Protein AF-A0A2V9R5S3-F1 (afdb_monomer_lite)

Radius of gyration: 23.25 Å; chains: 1; bounding box: 60×61×39 Å

Foldseek 3Di:
DLLPDPPVVVVDDPQVSQLSNQVVVCPVVVVADLDDDDDLVVNLVSNCVRRPQHSLNSLVCCCPSVVQQQRDNQPPPLLCVLVVHDDSVVVVVVLVVVPPRSSVVVVVSNVVSVVVVVVVVVVVVVVVVVVVVVVVVVVVVVVVD

Secondary structure (DSSP, 8-state):
-GGG---TTTT--HHHHHHHHHHHHHHHTTSS--SSS--HHHHHHHHHTSTT--HHHHHHHHHHTS--TT---TT-HHHHHHHT-S-HHHHHHHHGGGTT-HHHHHHHHHHHHHHHHHHHHHHHHHHHHHHHHHHHHHHHHHTT-

pLDDT: mean 86.88, std 12.18, range [44.44, 97.94]

Sequence (145 aa):
MLMNADLASIGLPQARAESIRSLARAASQRQLSFDGIIETPEFLARLCEIPGIGQWTAQYVAMRALREPDAFPCGDLGLLHAAKLTSASELSKRSEAWRPWRAYAVMYLWSMHAKNGAGKVKARSRMESHHEKEKAAGNCQRLKG

Structure (mmCIF, N/CA/C/O backbone):
data_AF-A0A2V9R5S3-F1
#
_entry.id   AF-A0A2V9R5S3-F1
#
loop_
_atom_site.group_PDB
_atom_site.id
_atom_site.type_symbol
_atom_site.label_atom_id
_atom_site.label_alt_id
_atom_site.label_comp_id
_atom_site.label_asym_id
_atom_site.label_entity_id
_atom_site.label_seq_id
_atom_site.pdbx_PDB_ins_code
_atom_site.Cartn_x
_atom_site.Cartn_y
_atom_site.Cartn_z
_atom_site.occupancy
_atom_site.B_iso_or_equiv
_atom_site.auth_seq_id
_atom_site.auth_comp_id
_atom_site.auth_asym_id
_atom_site.auth_atom_id
_atom_site.pdbx_PDB_model_num
ATOM 1 N N . MET A 1 1 ? -21.767 -5.351 11.873 1.00 66.25 1 MET A N 1
ATOM 2 C CA . MET A 1 1 ? -20.952 -4.516 10.956 1.00 66.25 1 MET A CA 1
ATOM 3 C C . MET A 1 1 ? -19.547 -4.350 11.530 1.00 66.25 1 MET A C 1
ATOM 5 O O . MET A 1 1 ? -19.433 -4.217 12.742 1.00 66.25 1 MET A O 1
ATOM 9 N N . LEU A 1 2 ? -18.506 -4.319 10.685 1.00 77.44 2 LEU A N 1
ATOM 10 C CA . LEU A 1 2 ? -17.084 -4.199 11.078 1.00 77.44 2 LEU A CA 1
ATOM 11 C C . LEU A 1 2 ? -16.773 -3.017 12.017 1.00 77.44 2 LEU A C 1
ATOM 13 O O . LEU A 1 2 ? -15.884 -3.124 12.852 1.00 77.44 2 LEU A O 1
ATOM 17 N N . MET A 1 3 ? -17.537 -1.924 11.931 1.00 81.88 3 MET A N 1
ATOM 18 C CA . MET A 1 3 ? -17.377 -0.727 12.773 1.00 81.88 3 MET A CA 1
ATOM 19 C C . MET A 1 3 ? -17.466 -0.992 14.285 1.00 81.88 3 MET A C 1
ATOM 21 O O . MET A 1 3 ? -16.788 -0.317 15.050 1.00 81.88 3 MET A O 1
ATOM 25 N N . ASN A 1 4 ? -18.246 -1.994 14.703 1.00 83.94 4 ASN A N 1
ATOM 26 C CA . ASN A 1 4 ? -18.465 -2.328 16.117 1.00 83.94 4 ASN A CA 1
ATOM 27 C C . ASN A 1 4 ? -17.869 -3.695 16.483 1.00 83.94 4 ASN A C 1
ATOM 29 O O . ASN A 1 4 ? -18.150 -4.225 17.553 1.00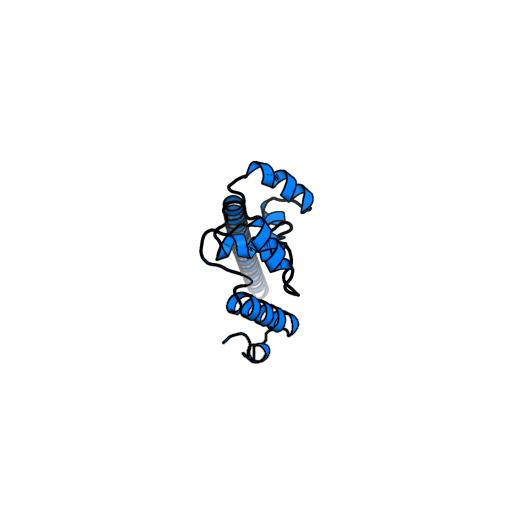 83.94 4 ASN A O 1
ATOM 33 N N . ALA A 1 5 ? -17.094 -4.302 15.580 1.00 85.75 5 ALA A N 1
ATOM 34 C CA . ALA A 1 5 ? -16.494 -5.602 15.830 1.00 85.75 5 ALA A CA 1
ATOM 35 C C . ALA A 1 5 ? -15.344 -5.484 16.841 1.00 85.75 5 ALA A C 1
ATOM 37 O O . ALA A 1 5 ? -14.529 -4.549 16.790 1.00 85.75 5 ALA A O 1
ATOM 38 N N . ASP A 1 6 ? -15.247 -6.471 17.731 1.00 87.19 6 ASP A N 1
ATOM 39 C CA . ASP A 1 6 ? -14.075 -6.645 18.579 1.00 87.19 6 ASP A CA 1
ATOM 40 C C . ASP A 1 6 ? -12.942 -7.289 17.770 1.00 87.19 6 ASP A C 1
ATOM 42 O O . ASP A 1 6 ? -12.744 -8.502 17.766 1.00 87.19 6 ASP A O 1
ATOM 46 N N . LEU A 1 7 ? -12.196 -6.453 17.049 1.00 88.50 7 LEU A N 1
ATOM 47 C CA . LEU A 1 7 ? -11.033 -6.880 16.273 1.00 88.50 7 LEU A CA 1
ATOM 48 C C . LEU A 1 7 ? -9.822 -7.215 17.161 1.00 88.50 7 LEU A C 1
ATOM 50 O O . LEU A 1 7 ? -8.883 -7.848 16.688 1.00 88.50 7 LEU A O 1
ATOM 54 N N . ALA A 1 8 ? -9.825 -6.822 18.437 1.00 83.88 8 ALA A N 1
ATOM 55 C CA . ALA A 1 8 ? -8.746 -7.183 19.350 1.00 83.88 8 ALA A CA 1
ATOM 56 C C . ALA A 1 8 ? -8.824 -8.670 19.725 1.00 83.88 8 ALA A C 1
ATOM 58 O O . ALA A 1 8 ? -7.785 -9.318 19.856 1.00 83.88 8 ALA A O 1
ATOM 59 N N . SER A 1 9 ? -10.039 -9.231 19.793 1.00 89.12 9 SER A N 1
ATOM 60 C CA . SER A 1 9 ? -10.265 -10.659 20.062 1.00 89.12 9 SER A CA 1
ATOM 61 C C . SER A 1 9 ? -9.573 -11.608 19.071 1.00 89.12 9 SER A C 1
ATOM 63 O O . SER A 1 9 ? -9.233 -12.730 19.434 1.00 89.12 9 SER A O 1
ATOM 65 N N . ILE A 1 10 ? -9.302 -11.152 17.841 1.00 92.25 10 ILE A N 1
ATOM 66 C CA . ILE A 1 10 ? -8.600 -11.927 16.802 1.00 92.25 10 ILE A CA 1
ATOM 67 C C . ILE A 1 10 ? -7.091 -11.627 16.734 1.00 92.25 10 ILE A C 1
ATOM 69 O O . ILE A 1 10 ? -6.426 -12.001 15.769 1.00 92.25 10 ILE A O 1
ATOM 73 N N . GLY A 1 11 ? -6.541 -10.929 17.732 1.00 92.31 11 GLY A N 1
ATOM 74 C CA . GLY A 1 11 ? -5.110 -10.620 17.826 1.00 92.31 11 GLY A CA 1
ATOM 75 C C . GLY A 1 11 ? -4.649 -9.439 16.967 1.00 92.31 11 GLY A C 1
ATOM 76 O O . GLY A 1 11 ? -3.453 -9.297 16.704 1.00 92.31 11 GLY A O 1
ATOM 77 N N . LEU A 1 12 ? -5.565 -8.580 16.506 1.00 92.75 12 LEU A N 1
ATOM 78 C CA . LEU A 1 12 ? -5.196 -7.402 15.725 1.00 92.75 12 LEU A CA 1
ATOM 79 C C . LEU A 1 12 ? -4.651 -6.283 16.637 1.00 92.75 12 LEU A C 1
ATOM 81 O O . LEU A 1 12 ? -5.292 -5.948 17.635 1.00 92.75 12 LEU A O 1
ATOM 85 N N . PRO A 1 13 ? -3.519 -5.634 16.293 1.00 93.88 13 PRO A N 1
ATOM 86 C CA . PRO A 1 13 ? -3.057 -4.457 17.023 1.00 93.88 13 PRO A CA 1
ATOM 87 C C . PRO A 1 13 ? -4.111 -3.347 17.022 1.00 93.88 13 PRO A C 1
ATOM 89 O O . PRO A 1 13 ? -4.715 -3.075 15.981 1.00 93.88 13 PRO A O 1
ATOM 92 N N . GLN A 1 14 ? -4.268 -2.653 18.154 1.00 91.38 14 GLN A N 1
ATOM 93 C CA . GLN A 1 14 ? -5.300 -1.622 18.339 1.00 91.38 14 GLN A CA 1
ATOM 94 C C . GLN A 1 14 ? -5.285 -0.553 17.238 1.00 91.38 14 GLN A C 1
ATOM 96 O O . GLN A 1 14 ? -6.327 -0.238 16.674 1.00 91.38 14 GLN A O 1
ATOM 101 N N . ALA A 1 15 ? -4.101 -0.071 16.847 1.00 92.38 15 ALA A N 1
ATOM 102 C CA . ALA A 1 15 ? -3.974 0.910 15.769 1.00 92.38 15 ALA A CA 1
ATOM 103 C C . ALA A 1 15 ? -4.558 0.409 14.433 1.00 92.38 15 ALA A C 1
ATOM 105 O O . ALA A 1 15 ? -5.246 1.155 13.747 1.00 92.38 15 ALA A O 1
ATOM 106 N N . ARG A 1 16 ? -4.349 -0.870 14.080 1.00 93.00 16 ARG A N 1
ATOM 107 C CA . ARG A 1 16 ? -4.904 -1.451 12.842 1.00 93.00 16 ARG A CA 1
ATOM 108 C C . ARG A 1 16 ? -6.403 -1.683 12.950 1.00 93.00 16 ARG A C 1
ATOM 110 O O . ARG A 1 16 ? -7.116 -1.484 11.971 1.00 93.00 16 ARG A O 1
ATOM 117 N N . ALA A 1 17 ? -6.874 -2.110 14.122 1.00 93.69 17 ALA A N 1
ATOM 118 C CA . ALA A 1 17 ? -8.302 -2.241 14.380 1.00 93.69 17 ALA A CA 1
ATOM 119 C C . ALA A 1 17 ? -9.012 -0.897 14.167 1.00 93.69 17 ALA A C 1
ATOM 121 O O . ALA A 1 17 ? -10.044 -0.851 13.499 1.00 93.69 17 ALA A O 1
ATOM 122 N N . GLU A 1 18 ? -8.420 0.197 14.649 1.00 92.94 18 GLU A N 1
ATOM 123 C CA . GLU A 1 18 ? -8.984 1.536 14.487 1.00 92.94 18 GLU A CA 1
ATOM 124 C C . GLU A 1 18 ? -8.957 2.025 13.034 1.00 92.94 18 GLU A C 1
ATOM 126 O O . GLU A 1 18 ? -9.960 2.558 12.554 1.00 92.94 18 GLU A O 1
ATOM 131 N N . SER A 1 19 ? -7.880 1.758 12.285 1.00 95.12 19 SER A N 1
ATOM 132 C CA . SER A 1 19 ? -7.840 2.033 10.840 1.00 95.12 19 SER A CA 1
ATOM 133 C C . SER A 1 19 ? -8.954 1.298 10.087 1.00 95.12 19 SER A C 1
ATOM 135 O O . SER A 1 19 ? -9.624 1.887 9.241 1.00 95.12 19 SER A O 1
ATOM 137 N N . ILE A 1 20 ? -9.200 0.021 10.413 1.00 94.50 20 ILE A N 1
ATOM 138 C CA . ILE A 1 20 ? -10.265 -0.778 9.785 1.00 94.50 20 ILE A CA 1
ATOM 139 C C . ILE A 1 20 ? -11.647 -0.221 10.133 1.00 94.50 20 ILE A C 1
ATOM 141 O O . ILE A 1 20 ? -12.498 -0.111 9.250 1.00 94.50 20 ILE A O 1
ATOM 145 N N . ARG A 1 21 ? -11.887 0.154 11.396 1.00 94.31 21 ARG A N 1
ATOM 146 C CA . ARG A 1 21 ? -13.159 0.770 11.809 1.00 94.31 21 ARG A CA 1
ATOM 147 C C . ARG A 1 21 ? -13.388 2.111 11.120 1.00 94.31 21 ARG A C 1
ATOM 149 O O . ARG A 1 21 ? -14.494 2.352 10.637 1.00 94.31 21 ARG A O 1
ATOM 156 N N . SER A 1 22 ? -12.352 2.941 11.030 1.00 94.56 22 SER A N 1
ATOM 157 C CA . SER A 1 22 ? -12.393 4.235 10.342 1.00 94.56 22 SER A CA 1
ATOM 158 C C . SER A 1 22 ? -12.712 4.069 8.856 1.00 94.56 22 SER A C 1
ATOM 160 O O . SER A 1 22 ? -13.629 4.714 8.349 1.00 94.56 22 SER A O 1
ATOM 162 N N . LEU A 1 23 ? -12.052 3.122 8.181 1.00 94.88 23 LEU A N 1
ATOM 163 C CA . LEU A 1 23 ? -12.349 2.781 6.790 1.00 94.88 23 LEU A CA 1
ATOM 164 C C . LEU A 1 23 ? -13.787 2.275 6.614 1.00 94.88 23 LEU A C 1
ATOM 166 O O . LEU A 1 23 ? -14.499 2.727 5.719 1.00 94.88 23 LEU A O 1
ATOM 170 N N . ALA A 1 24 ? -14.241 1.369 7.483 1.00 93.88 24 ALA A N 1
ATOM 171 C CA . ALA A 1 24 ? -15.602 0.841 7.433 1.00 93.88 24 ALA A CA 1
ATOM 172 C C . ALA A 1 24 ? -16.655 1.946 7.622 1.00 93.88 24 ALA A C 1
ATOM 174 O O . ALA A 1 24 ? -17.693 1.931 6.958 1.00 93.88 24 ALA A O 1
ATOM 175 N N . ARG A 1 25 ? -16.385 2.923 8.499 1.00 93.31 25 ARG A N 1
ATOM 176 C CA . ARG A 1 25 ? -17.249 4.089 8.710 1.00 93.31 25 ARG A CA 1
ATOM 177 C C . ARG A 1 25 ? -17.302 4.966 7.460 1.00 93.31 25 ARG A C 1
ATOM 179 O O . ARG A 1 25 ? -18.405 5.224 6.979 1.00 93.31 25 ARG A O 1
ATOM 186 N N . ALA A 1 26 ? -16.148 5.334 6.903 1.00 92.94 26 ALA A N 1
ATOM 187 C CA . ALA A 1 26 ? -16.055 6.141 5.685 1.00 92.94 26 ALA A CA 1
ATOM 188 C C . ALA A 1 26 ? -16.792 5.486 4.502 1.00 92.94 26 ALA A C 1
ATOM 190 O O . ALA A 1 26 ? -17.532 6.157 3.779 1.00 92.94 26 ALA A O 1
ATOM 191 N N . ALA A 1 27 ? -16.670 4.163 4.356 1.00 92.12 27 ALA A N 1
ATOM 192 C CA . ALA A 1 27 ? -17.399 3.398 3.348 1.00 92.12 27 ALA A CA 1
ATOM 193 C C . ALA A 1 27 ? -18.919 3.396 3.603 1.00 92.12 27 ALA A C 1
ATOM 195 O O . ALA A 1 27 ? -19.701 3.687 2.701 1.00 92.12 27 ALA A O 1
ATOM 196 N N . SER A 1 28 ? -19.364 3.141 4.842 1.00 92.12 28 SER A N 1
ATOM 197 C CA . SER A 1 28 ? -20.802 3.130 5.172 1.00 92.12 28 SER A CA 1
ATOM 198 C C . SER A 1 28 ? -21.482 4.490 4.991 1.00 92.12 28 SER A C 1
ATOM 200 O O . SER A 1 28 ? -22.659 4.552 4.645 1.00 92.12 28 SER A O 1
ATOM 202 N N . GLN A 1 29 ? -20.733 5.576 5.194 1.00 91.19 29 GLN A N 1
ATOM 203 C CA . GLN A 1 29 ? -21.205 6.952 5.043 1.00 91.19 29 GLN A CA 1
ATOM 204 C C . GLN A 1 29 ? -21.067 7.460 3.599 1.00 91.19 29 GLN A C 1
ATOM 206 O O . GLN A 1 29 ? -21.356 8.625 3.341 1.00 91.19 29 GLN A O 1
ATOM 211 N N . ARG A 1 30 ? -20.627 6.606 2.659 1.00 86.94 30 ARG A N 1
ATOM 212 C CA . ARG A 1 30 ? -20.356 6.944 1.249 1.00 86.94 30 ARG A CA 1
ATOM 213 C C . ARG A 1 30 ? -19.347 8.086 1.052 1.00 86.94 30 ARG A C 1
ATOM 215 O O . ARG A 1 30 ? -19.332 8.723 0.004 1.00 86.94 30 ARG A O 1
ATOM 222 N N . GLN A 1 31 ? -18.476 8.323 2.032 1.00 87.50 31 GLN A N 1
ATOM 223 C CA . GLN A 1 31 ? -17.340 9.245 1.894 1.00 87.50 31 GLN A CA 1
ATOM 224 C C . GLN A 1 31 ? -16.233 8.625 1.029 1.00 87.50 31 GLN A C 1
ATOM 226 O O . GLN A 1 31 ? -15.532 9.334 0.307 1.00 87.50 31 GLN A O 1
ATOM 231 N N . LEU A 1 32 ? -16.126 7.293 1.059 1.00 88.81 32 LEU A N 1
ATOM 232 C CA . LEU A 1 32 ? -15.314 6.486 0.153 1.00 88.81 32 LEU A CA 1
ATOM 233 C C . LEU A 1 32 ? -16.216 5.488 -0.577 1.00 88.81 32 LEU A C 1
ATOM 235 O O . LEU A 1 32 ? -16.837 4.637 0.059 1.00 88.81 32 LEU A O 1
ATOM 239 N N . SER A 1 33 ? -16.280 5.595 -1.906 1.00 85.81 33 SER A N 1
ATOM 240 C CA . SER A 1 33 ? -16.947 4.614 -2.768 1.00 85.81 33 SER A CA 1
ATOM 241 C C . SER A 1 33 ? -15.910 3.686 -3.387 1.00 85.81 33 SER A C 1
ATOM 243 O O . SER A 1 33 ? -14.868 4.146 -3.848 1.00 85.81 33 SER A O 1
ATOM 245 N N . PHE A 1 34 ? -16.216 2.392 -3.410 1.00 87.88 34 PHE A N 1
ATOM 246 C CA . PHE A 1 34 ? -15.461 1.377 -4.153 1.00 87.88 34 PHE A CA 1
ATOM 247 C C . PHE A 1 34 ? -16.188 0.949 -5.436 1.00 87.88 34 PHE A C 1
ATOM 249 O O . PHE A 1 34 ? -15.673 0.127 -6.189 1.00 87.88 34 PHE A O 1
ATOM 256 N N . ASP A 1 35 ? -17.365 1.527 -5.682 1.00 84.12 35 ASP A N 1
ATOM 257 C CA . ASP A 1 35 ? -18.227 1.218 -6.811 1.00 84.12 35 ASP A CA 1
ATOM 258 C C . ASP A 1 35 ? -18.230 2.368 -7.826 1.00 84.12 35 ASP A C 1
ATOM 260 O O . ASP A 1 35 ? -18.156 3.545 -7.456 1.00 84.12 35 ASP A O 1
ATOM 264 N N . GLY A 1 36 ? -18.398 2.015 -9.103 1.00 82.06 36 GLY A N 1
ATOM 265 C CA . GLY A 1 36 ? -18.533 2.962 -10.211 1.00 82.06 36 GLY A CA 1
ATOM 266 C C . GLY A 1 36 ? -17.205 3.414 -10.824 1.00 82.06 36 GLY A C 1
ATOM 267 O O . GLY A 1 36 ? -16.159 2.798 -10.626 1.00 82.06 36 GLY A O 1
ATOM 268 N N . ILE A 1 37 ? -17.273 4.483 -11.623 1.00 77.94 37 ILE A N 1
ATOM 269 C CA . ILE A 1 37 ? -16.089 5.155 -12.168 1.00 77.94 37 ILE A CA 1
ATOM 270 C C . ILE A 1 37 ? -15.533 6.042 -11.058 1.00 77.94 37 ILE A C 1
ATOM 272 O O . ILE A 1 37 ? -16.221 6.943 -10.583 1.00 77.94 37 ILE A O 1
ATOM 276 N N . ILE A 1 38 ? -14.305 5.760 -10.634 1.00 82.56 38 ILE A N 1
ATOM 277 C CA . ILE A 1 38 ? -13.648 6.447 -9.524 1.00 82.56 38 ILE A CA 1
ATOM 278 C C . ILE A 1 38 ? -12.471 7.237 -10.078 1.00 82.56 38 ILE A C 1
ATOM 280 O O . ILE A 1 38 ? -11.625 6.688 -10.783 1.00 82.56 38 ILE A O 1
ATOM 284 N N . GLU A 1 39 ? -12.389 8.517 -9.724 1.00 86.56 39 GLU A N 1
ATOM 285 C CA . GLU A 1 39 ? -11.179 9.295 -9.956 1.00 86.56 39 GLU A CA 1
ATOM 286 C C . GLU A 1 39 ? -10.098 8.862 -8.963 1.00 86.56 39 GLU A C 1
ATOM 288 O O . GLU A 1 39 ? -10.122 9.195 -7.775 1.00 86.56 39 GLU A O 1
ATOM 293 N N . THR A 1 40 ? -9.133 8.088 -9.459 1.00 87.62 40 THR A N 1
ATOM 294 C CA . THR A 1 40 ? -8.063 7.496 -8.650 1.00 87.62 40 THR A CA 1
ATOM 295 C C . THR A 1 40 ? -7.317 8.514 -7.771 1.00 87.62 40 THR A C 1
ATOM 297 O O . THR A 1 40 ? -7.127 8.214 -6.590 1.00 87.62 40 THR A O 1
ATOM 300 N N . PRO A 1 41 ? -6.909 9.713 -8.246 1.00 91.69 41 PRO A N 1
ATOM 301 C CA . PRO A 1 41 ? -6.196 10.676 -7.400 1.00 91.69 41 PRO A CA 1
ATOM 302 C C . PRO A 1 41 ? -7.008 11.143 -6.187 1.00 91.69 41 PRO A C 1
ATOM 304 O O . PRO A 1 41 ? -6.475 11.200 -5.078 1.00 91.69 41 PRO A O 1
ATOM 307 N N . GLU A 1 42 ? -8.297 11.430 -6.380 1.00 91.81 42 GLU A N 1
ATOM 308 C CA . GLU A 1 42 ? -9.185 11.865 -5.302 1.00 91.81 42 GLU A CA 1
ATOM 309 C C . GLU A 1 42 ? -9.430 10.731 -4.301 1.00 91.81 42 GLU A C 1
ATOM 311 O O . GLU A 1 42 ? -9.328 10.928 -3.088 1.00 91.81 42 GLU A O 1
ATOM 316 N N . PHE A 1 43 ? -9.677 9.517 -4.801 1.00 93.31 43 PHE A N 1
ATOM 317 C CA . PHE A 1 43 ? -9.840 8.338 -3.956 1.00 93.31 43 PHE A CA 1
ATOM 318 C C . PHE A 1 43 ? -8.608 8.084 -3.084 1.00 93.31 43 PHE A C 1
ATOM 320 O O . PHE A 1 43 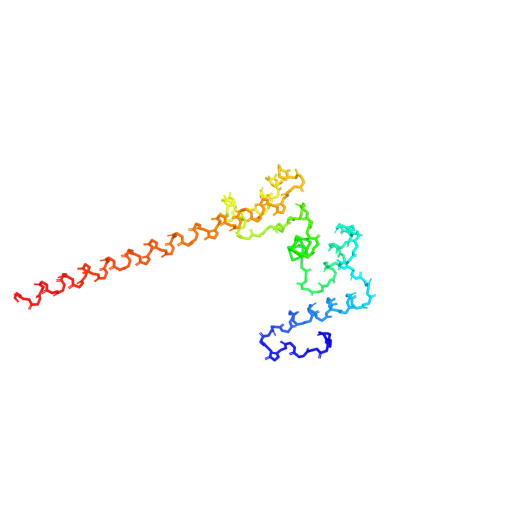? -8.736 7.838 -1.885 1.00 93.31 43 PHE A O 1
ATOM 327 N N . LEU A 1 44 ? -7.409 8.170 -3.666 1.00 95.38 44 LEU A N 1
ATOM 328 C CA . LEU A 1 44 ? -6.156 7.996 -2.934 1.00 95.38 44 LEU A CA 1
ATOM 329 C C . LEU A 1 44 ? -5.982 9.061 -1.847 1.00 95.38 44 LEU A C 1
ATOM 331 O O . LEU A 1 44 ? -5.565 8.713 -0.742 1.00 95.38 44 LEU A O 1
ATOM 335 N N . ALA A 1 45 ? -6.310 10.324 -2.140 1.00 94.88 45 ALA A N 1
ATOM 336 C CA . ALA A 1 45 ? -6.228 11.414 -1.170 1.00 94.88 45 ALA A CA 1
ATOM 337 C C . ALA A 1 45 ? -7.138 11.149 0.037 1.00 94.88 45 ALA A C 1
ATOM 339 O O . ALA A 1 45 ? -6.644 11.079 1.160 1.00 94.88 45 ALA A O 1
ATOM 340 N N . ARG A 1 46 ? -8.426 10.869 -0.205 1.00 94.44 46 ARG A N 1
ATOM 341 C CA . ARG A 1 46 ? -9.399 10.541 0.852 1.00 94.44 46 ARG A CA 1
ATOM 342 C C . ARG A 1 46 ? -9.009 9.289 1.637 1.00 94.44 46 ARG A C 1
ATOM 344 O O . ARG A 1 46 ? -9.155 9.231 2.852 1.00 94.44 46 ARG A O 1
ATOM 351 N N . LEU A 1 47 ? -8.485 8.268 0.961 1.00 95.69 47 LEU A N 1
ATOM 352 C CA . LEU A 1 47 ? -8.044 7.041 1.620 1.00 95.69 47 LEU A CA 1
ATOM 353 C C . LEU A 1 47 ? -6.839 7.291 2.547 1.00 95.69 47 LEU A C 1
ATOM 355 O O . LEU A 1 47 ? -6.748 6.662 3.600 1.00 95.69 47 LEU A O 1
ATOM 359 N N . CYS A 1 48 ? -5.948 8.224 2.194 1.00 96.62 48 CYS A N 1
ATOM 360 C CA . CYS A 1 48 ? -4.818 8.631 3.037 1.00 96.62 48 CYS A CA 1
ATOM 361 C C . CYS A 1 48 ? -5.217 9.508 4.237 1.00 96.62 48 CYS A C 1
ATOM 363 O O . CYS A 1 48 ? -4.408 9.674 5.147 1.00 96.62 48 CYS A O 1
ATOM 365 N N . GLU A 1 49 ? -6.434 10.060 4.273 1.00 96.12 49 GLU A N 1
ATOM 366 C CA . GLU A 1 49 ? -6.944 10.793 5.444 1.00 96.12 49 GLU A CA 1
ATOM 367 C C . GLU A 1 49 ? -7.264 9.853 6.614 1.00 96.12 49 GLU A C 1
ATOM 369 O O . GLU A 1 49 ? -7.329 10.284 7.766 1.00 96.12 49 GLU A O 1
ATOM 374 N N . ILE A 1 50 ? -7.436 8.554 6.346 1.00 96.06 50 ILE A N 1
ATOM 375 C CA . ILE A 1 50 ? -7.700 7.560 7.384 1.00 96.06 50 ILE A CA 1
ATOM 376 C C . ILE A 1 50 ? -6.410 7.282 8.173 1.00 96.06 50 ILE A C 1
ATOM 378 O O . ILE A 1 50 ? -5.425 6.800 7.599 1.00 96.06 50 ILE A O 1
ATOM 382 N N . PRO A 1 51 ? -6.405 7.479 9.507 1.00 94.88 51 PRO A N 1
ATOM 383 C CA . PRO A 1 51 ? -5.232 7.215 10.329 1.00 94.88 51 PRO A CA 1
ATOM 384 C C . PRO A 1 51 ? -4.723 5.780 10.165 1.00 94.88 51 PRO A C 1
ATOM 386 O O . PRO A 1 51 ? -5.482 4.814 10.266 1.00 94.88 51 PRO A O 1
ATOM 389 N N . GLY A 1 52 ? -3.419 5.637 9.923 1.00 94.81 52 GLY A N 1
ATOM 390 C CA . GLY A 1 52 ? -2.762 4.346 9.692 1.00 94.81 52 GLY A CA 1
ATOM 391 C C . GLY A 1 52 ? -2.784 3.857 8.239 1.00 94.81 52 GLY A C 1
ATOM 392 O O . GLY A 1 52 ? -2.162 2.834 7.946 1.00 94.81 52 GLY A O 1
ATOM 393 N N . ILE A 1 53 ? -3.426 4.583 7.316 1.00 96.69 53 ILE A N 1
ATOM 394 C CA . ILE A 1 53 ? -3.357 4.311 5.877 1.00 96.69 53 ILE A CA 1
ATOM 395 C C . ILE A 1 53 ? -2.431 5.332 5.212 1.00 96.69 53 ILE A C 1
ATOM 397 O O . ILE A 1 53 ? -2.765 6.496 5.045 1.00 96.69 53 ILE A O 1
ATOM 401 N N . GLY A 1 54 ? -1.234 4.881 4.833 1.00 95.56 54 GLY A N 1
ATOM 402 C CA . GLY A 1 54 ? -0.276 5.692 4.080 1.00 95.56 54 GLY A CA 1
ATOM 403 C C . GLY A 1 54 ? -0.390 5.507 2.566 1.00 95.56 54 GLY A C 1
ATOM 404 O O . GLY A 1 54 ? -1.072 4.602 2.083 1.00 95.56 54 GLY A O 1
ATOM 405 N N . GLN A 1 55 ? 0.378 6.309 1.820 1.00 95.06 55 GLN A N 1
ATOM 406 C CA . GLN A 1 55 ? 0.438 6.279 0.349 1.00 95.06 55 GLN A CA 1
ATOM 407 C C . GLN A 1 55 ? 0.679 4.877 -0.226 1.00 95.06 55 GLN A C 1
ATOM 409 O O . GLN A 1 55 ? 0.010 4.479 -1.175 1.00 95.06 55 GLN A O 1
ATOM 414 N N . TRP A 1 56 ? 1.586 4.097 0.371 1.00 96.12 56 TRP A N 1
ATOM 415 C CA . TRP A 1 56 ? 1.844 2.721 -0.069 1.00 96.12 56 TRP A CA 1
ATOM 416 C C . TRP A 1 56 ? 0.578 1.853 0.008 1.00 96.12 56 TRP A C 1
ATOM 418 O O . TRP A 1 56 ? 0.211 1.196 -0.965 1.00 96.12 56 TRP A O 1
ATOM 428 N N . THR A 1 57 ? -0.131 1.901 1.140 1.00 9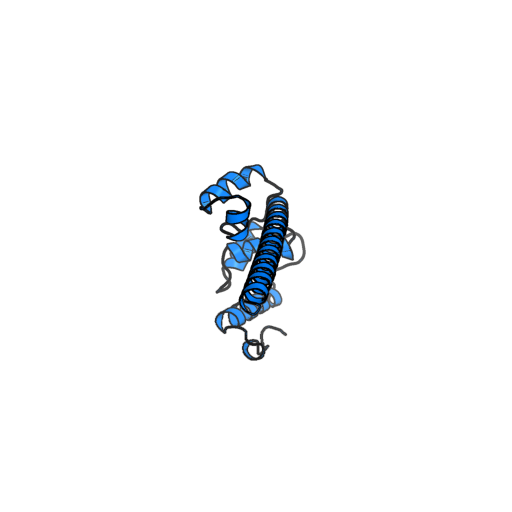6.88 57 THR A N 1
ATOM 429 C CA . THR A 1 57 ? -1.366 1.133 1.351 1.00 96.88 57 THR A CA 1
ATOM 430 C C . THR A 1 57 ? -2.473 1.620 0.425 1.00 96.88 57 THR A C 1
ATOM 432 O O . THR A 1 57 ? -3.182 0.802 -0.154 1.00 96.88 57 THR A O 1
ATOM 435 N N . ALA A 1 58 ? -2.601 2.934 0.237 1.00 96.56 58 ALA A N 1
ATOM 436 C CA . ALA A 1 58 ? -3.599 3.504 -0.658 1.00 96.56 58 ALA A CA 1
ATOM 437 C C . ALA A 1 58 ? -3.390 3.038 -2.109 1.00 96.56 58 ALA A C 1
ATOM 439 O O . ALA A 1 58 ? -4.325 2.556 -2.746 1.00 96.56 58 ALA A O 1
ATOM 440 N N . GLN A 1 59 ? -2.149 3.072 -2.600 1.00 96.88 59 GLN A N 1
ATOM 441 C CA . GLN A 1 59 ? -1.787 2.559 -3.925 1.00 96.88 59 GLN A CA 1
ATOM 442 C C . GLN A 1 59 ? -2.022 1.049 -4.048 1.00 96.88 59 GLN A C 1
ATOM 444 O O . GLN A 1 59 ? -2.492 0.568 -5.080 1.00 96.88 59 GLN A O 1
ATOM 449 N N . TYR A 1 60 ? -1.756 0.285 -2.986 1.00 96.81 60 TYR A N 1
ATOM 450 C CA . TYR A 1 60 ? -2.074 -1.141 -2.950 1.00 96.81 60 TYR A CA 1
ATOM 451 C C . TYR A 1 60 ? -3.585 -1.399 -3.064 1.00 96.81 60 TYR A C 1
ATOM 453 O O . TYR A 1 60 ? -4.008 -2.290 -3.805 1.00 96.81 60 TYR A O 1
ATOM 461 N N . VAL A 1 61 ? -4.407 -0.603 -2.373 1.00 96.12 61 VAL A N 1
ATOM 462 C CA . VAL A 1 61 ? -5.872 -0.669 -2.470 1.00 96.12 61 VAL A CA 1
ATOM 463 C C . VAL A 1 61 ? -6.342 -0.277 -3.869 1.00 96.12 61 VAL A C 1
ATOM 465 O O . VAL A 1 61 ? -7.131 -1.019 -4.447 1.00 96.12 61 VAL A O 1
ATOM 468 N N . ALA A 1 62 ? -5.826 0.803 -4.462 1.00 95.44 62 ALA A N 1
ATOM 469 C CA . ALA A 1 62 ? -6.154 1.171 -5.842 1.00 95.44 62 ALA A CA 1
ATOM 470 C C . ALA A 1 62 ? -5.842 0.023 -6.819 1.00 95.44 62 ALA A C 1
ATOM 472 O O . ALA A 1 62 ? -6.680 -0.364 -7.631 1.00 95.44 62 ALA A O 1
ATOM 473 N N . MET A 1 63 ? -4.683 -0.618 -6.664 1.00 95.50 63 MET A N 1
ATOM 474 C CA . MET A 1 63 ? -4.296 -1.755 -7.494 1.00 95.50 63 MET A CA 1
ATOM 475 C C . MET A 1 63 ? -5.211 -2.980 -7.317 1.00 95.50 63 MET A C 1
ATOM 477 O O . MET A 1 63 ? -5.561 -3.632 -8.298 1.00 95.50 63 MET A O 1
ATOM 481 N N . ARG A 1 64 ? -5.564 -3.353 -6.078 1.00 95.06 64 ARG A N 1
ATOM 482 C CA . ARG A 1 64 ? -6.244 -4.635 -5.789 1.00 95.06 64 ARG A CA 1
ATOM 483 C C . ARG A 1 64 ? -7.762 -4.529 -5.713 1.00 95.06 64 ARG A C 1
ATOM 485 O O . ARG A 1 64 ? -8.440 -5.457 -6.143 1.00 95.06 64 ARG A O 1
ATOM 492 N N . ALA A 1 65 ? -8.279 -3.439 -5.159 1.00 93.44 65 ALA A N 1
ATOM 493 C CA . ALA A 1 65 ? -9.711 -3.202 -5.020 1.00 93.44 65 ALA A CA 1
ATOM 494 C C . ALA A 1 65 ? -10.276 -2.501 -6.258 1.00 93.44 65 ALA A C 1
ATOM 496 O O . ALA A 1 65 ? -11.266 -2.970 -6.811 1.00 93.44 65 ALA A O 1
ATOM 497 N N . LEU A 1 66 ? -9.617 -1.435 -6.728 1.00 92.56 66 LEU A N 1
ATOM 498 C CA . LEU A 1 66 ? -10.109 -0.647 -7.867 1.00 92.56 66 LEU A CA 1
ATOM 499 C C . LEU A 1 66 ? -9.617 -1.153 -9.225 1.00 92.56 66 LEU A C 1
ATOM 501 O O . LEU A 1 66 ? -10.121 -0.724 -10.257 1.00 92.56 66 LEU A O 1
ATOM 505 N N . ARG A 1 67 ? -8.658 -2.090 -9.235 1.00 93.31 67 ARG A N 1
ATOM 506 C CA . ARG A 1 67 ? -8.032 -2.623 -10.458 1.00 93.31 67 ARG A CA 1
ATOM 507 C C . ARG A 1 67 ? -7.393 -1.522 -11.311 1.00 93.31 67 ARG A C 1
ATOM 509 O O . ARG A 1 67 ? -7.339 -1.647 -12.531 1.00 93.31 67 ARG A O 1
ATOM 516 N N . GLU A 1 68 ? -6.904 -0.467 -10.661 1.00 94.75 68 GLU A N 1
ATOM 517 C CA . GLU A 1 68 ? -6.238 0.654 -11.317 1.00 94.75 68 GLU A CA 1
ATOM 518 C C . GLU A 1 68 ? -4.964 0.154 -12.033 1.00 94.75 68 GLU A C 1
ATOM 520 O O . GLU A 1 68 ? -4.028 -0.303 -11.361 1.00 94.75 68 GLU A O 1
ATOM 525 N N . PRO A 1 69 ? -4.910 0.199 -13.381 1.00 95.81 69 PRO A N 1
ATOM 526 C CA . PRO A 1 69 ? -3.801 -0.356 -14.157 1.00 95.81 69 PRO A CA 1
ATOM 527 C C . PRO A 1 69 ? -2.472 0.370 -13.935 1.00 95.81 69 PRO A C 1
ATOM 529 O O . PRO A 1 69 ? -1.410 -0.240 -14.105 1.00 95.81 69 PRO A O 1
ATOM 532 N N . ASP A 1 70 ? -2.515 1.636 -13.519 1.00 96.81 70 ASP A N 1
ATOM 533 C CA . ASP A 1 70 ? -1.326 2.456 -13.319 1.00 96.81 70 ASP A CA 1
ATOM 534 C C . ASP A 1 70 ? -0.960 2.662 -11.837 1.00 96.81 70 ASP A C 1
ATOM 536 O O . ASP A 1 70 ? -0.078 3.464 -11.516 1.00 96.81 70 ASP A O 1
ATOM 540 N N . ALA A 1 71 ? -1.611 1.927 -10.926 1.00 96.69 71 ALA A N 1
ATOM 541 C CA . ALA A 1 71 ? -1.354 2.001 -9.492 1.00 96.69 71 ALA A CA 1
ATOM 542 C C . ALA A 1 71 ? 0.049 1.493 -9.159 1.00 96.69 71 ALA A C 1
ATOM 544 O O . ALA A 1 71 ? 0.522 0.483 -9.691 1.00 96.69 71 ALA A O 1
ATOM 545 N N . PHE A 1 72 ? 0.717 2.194 -8.243 1.00 96.56 72 PHE A N 1
ATOM 546 C CA . PHE A 1 72 ? 2.122 1.943 -7.960 1.00 96.56 72 PHE A CA 1
ATOM 547 C C . PHE A 1 72 ? 2.464 2.149 -6.477 1.00 96.56 72 PHE A C 1
ATOM 549 O O . PHE A 1 72 ? 2.631 3.291 -6.039 1.00 96.56 72 PHE A O 1
ATOM 556 N N . PRO A 1 73 ? 2.600 1.067 -5.681 1.00 95.69 73 PRO A N 1
ATOM 557 C CA . PRO A 1 73 ? 2.989 1.157 -4.278 1.00 95.69 73 PRO A CA 1
ATOM 558 C C . PRO A 1 73 ? 4.489 1.471 -4.163 1.00 95.69 73 PRO A C 1
ATOM 560 O O . PRO A 1 73 ? 5.338 0.592 -3.996 1.00 95.69 73 PRO A O 1
ATOM 563 N N . CYS A 1 74 ? 4.821 2.755 -4.296 1.00 88.19 74 CYS A N 1
ATOM 564 C CA . CYS A 1 74 ? 6.189 3.254 -4.218 1.00 88.19 74 CYS A CA 1
ATOM 565 C C . CYS A 1 74 ? 6.851 2.859 -2.887 1.00 88.19 74 CYS A C 1
ATOM 567 O O . CYS A 1 74 ? 6.240 2.958 -1.825 1.00 88.19 74 CYS A O 1
ATOM 569 N N . GLY A 1 75 ? 8.112 2.422 -2.945 1.00 88.06 75 GLY A N 1
ATOM 570 C CA . GLY A 1 75 ? 8.878 2.029 -1.759 1.00 88.06 75 GLY A CA 1
ATOM 571 C C . GLY A 1 75 ? 8.604 0.611 -1.250 1.00 88.06 75 GLY A C 1
ATOM 572 O O . GLY A 1 75 ? 9.096 0.253 -0.184 1.00 88.06 75 GLY A O 1
ATOM 573 N N . ASP A 1 76 ? 7.868 -0.214 -2.000 1.00 94.50 76 ASP A N 1
ATOM 574 C CA . ASP A 1 76 ? 7.738 -1.637 -1.687 1.00 94.50 76 ASP A CA 1
ATOM 575 C C . ASP A 1 76 ? 9.111 -2.335 -1.683 1.00 94.50 76 ASP A C 1
ATOM 577 O O . ASP A 1 76 ? 9.821 -2.361 -2.693 1.00 94.50 76 ASP A O 1
ATOM 581 N N . LEU A 1 77 ? 9.480 -2.932 -0.546 1.00 91.50 77 LEU A N 1
ATOM 582 C CA . LEU A 1 77 ? 10.767 -3.620 -0.390 1.00 91.50 77 LEU A CA 1
ATOM 583 C C . LEU A 1 77 ? 10.895 -4.824 -1.332 1.00 91.50 77 LEU A C 1
ATOM 585 O O . LEU A 1 77 ? 11.982 -5.106 -1.834 1.00 91.50 77 LEU A O 1
ATOM 589 N N . GLY A 1 78 ? 9.789 -5.522 -1.606 1.00 91.75 78 GLY A N 1
ATOM 590 C CA . GLY A 1 78 ? 9.760 -6.627 -2.560 1.00 91.75 78 GLY A CA 1
ATOM 591 C C . GLY A 1 78 ? 10.080 -6.157 -3.978 1.00 91.75 78 GLY A C 1
ATOM 592 O O . GLY A 1 78 ? 10.889 -6.785 -4.660 1.00 91.75 78 GLY A O 1
ATOM 593 N N . LEU A 1 79 ? 9.513 -5.025 -4.402 1.00 93.69 79 LEU A N 1
ATOM 594 C CA . LEU A 1 79 ? 9.814 -4.403 -5.692 1.00 93.69 79 LEU A CA 1
ATOM 595 C C . LEU A 1 79 ? 11.248 -3.899 -5.774 1.00 93.69 79 LEU A C 1
ATOM 597 O O . LEU A 1 79 ? 11.906 -4.147 -6.781 1.00 93.69 79 LEU A O 1
ATOM 601 N N . LEU A 1 80 ? 11.748 -3.241 -4.726 1.00 93.44 80 LEU A N 1
ATOM 602 C CA . LEU A 1 80 ? 13.141 -2.798 -4.661 1.00 93.44 80 LEU A CA 1
ATOM 603 C C . LEU A 1 80 ? 14.093 -3.986 -4.837 1.00 93.44 80 LEU A C 1
ATOM 605 O O . LEU A 1 80 ? 14.949 -3.974 -5.722 1.00 93.44 80 LEU A O 1
ATOM 609 N N . HIS A 1 81 ? 13.872 -5.074 -4.098 1.00 92.38 81 HIS A N 1
ATOM 610 C CA . HIS A 1 81 ? 14.667 -6.291 -4.240 1.00 92.38 81 HIS A CA 1
ATOM 611 C C . HIS A 1 81 ? 14.515 -6.957 -5.615 1.00 92.38 81 HIS A C 1
ATOM 613 O O . HIS A 1 81 ? 15.506 -7.417 -6.184 1.00 92.38 81 HIS A O 1
ATOM 619 N N . ALA A 1 82 ? 13.300 -7.024 -6.168 1.00 91.69 82 ALA A N 1
ATOM 620 C CA . ALA A 1 82 ? 13.044 -7.603 -7.488 1.00 91.69 82 ALA A CA 1
ATOM 621 C C . ALA A 1 82 ? 13.730 -6.809 -8.609 1.00 91.69 82 ALA A C 1
ATOM 623 O O . ALA A 1 82 ? 14.308 -7.393 -9.526 1.00 91.69 82 ALA A O 1
ATOM 624 N N . ALA A 1 83 ? 13.702 -5.480 -8.507 1.00 90.62 83 ALA A N 1
ATOM 625 C CA . ALA A 1 83 ? 14.317 -4.561 -9.452 1.00 90.62 83 ALA A CA 1
ATOM 626 C C . ALA A 1 83 ? 15.831 -4.387 -9.235 1.00 90.62 83 ALA A C 1
ATOM 628 O O . ALA A 1 83 ? 16.480 -3.762 -10.076 1.00 90.62 83 ALA A O 1
ATOM 629 N N . LYS A 1 84 ? 16.382 -4.962 -8.151 1.00 92.00 84 LYS A N 1
ATOM 630 C CA . LYS A 1 84 ? 17.770 -4.792 -7.687 1.00 92.00 84 LYS A CA 1
ATOM 631 C C . LYS A 1 84 ? 18.127 -3.324 -7.423 1.00 92.00 84 LYS A C 1
ATOM 633 O O . LYS A 1 84 ? 19.213 -2.877 -7.772 1.00 92.00 84 LYS A O 1
ATOM 638 N N . LEU A 1 85 ? 17.195 -2.591 -6.824 1.00 92.69 85 LEU A N 1
ATOM 639 C CA . LEU A 1 85 ? 17.329 -1.183 -6.466 1.00 92.69 85 LEU A CA 1
ATOM 640 C C . LEU A 1 85 ? 17.344 -1.030 -4.944 1.00 92.69 85 LEU A C 1
ATOM 642 O O . LEU A 1 85 ? 16.761 -1.839 -4.224 1.00 92.69 85 LEU A O 1
ATOM 646 N N . THR A 1 86 ? 17.982 0.029 -4.455 1.00 91.62 86 THR A N 1
ATOM 647 C CA . THR A 1 86 ? 18.049 0.354 -3.018 1.00 91.62 86 THR A CA 1
ATOM 648 C C . THR A 1 86 ? 17.214 1.577 -2.646 1.00 91.62 86 THR A C 1
ATOM 650 O O . THR A 1 86 ? 16.993 1.828 -1.464 1.00 91.62 86 THR A O 1
ATOM 653 N N . SER A 1 87 ? 16.722 2.329 -3.636 1.00 94.31 87 SER A N 1
ATOM 654 C CA . SER A 1 87 ? 16.007 3.587 -3.427 1.00 94.31 87 SER A CA 1
ATOM 655 C C . SER A 1 87 ? 14.628 3.589 -4.075 1.00 94.31 87 SER A C 1
ATOM 657 O O . SER A 1 87 ? 14.472 3.289 -5.261 1.00 94.31 87 SER A O 1
ATOM 659 N N . ALA A 1 88 ? 13.625 4.023 -3.307 1.00 92.94 88 ALA A N 1
ATOM 660 C CA . ALA A 1 88 ? 12.272 4.258 -3.804 1.00 92.94 88 ALA A CA 1
ATOM 661 C C . ALA A 1 88 ? 12.239 5.321 -4.919 1.00 92.94 88 ALA A C 1
ATOM 663 O O . ALA A 1 88 ? 11.457 5.202 -5.857 1.00 92.94 88 ALA A O 1
ATOM 664 N N . SER A 1 89 ? 13.124 6.324 -4.860 1.00 93.94 89 SER A N 1
ATOM 665 C CA . SER A 1 89 ? 13.219 7.375 -5.884 1.00 93.94 89 SER A CA 1
ATOM 666 C C . SER A 1 89 ? 13.669 6.814 -7.234 1.00 93.94 89 SER A C 1
ATOM 668 O O . SER A 1 89 ? 13.096 7.136 -8.274 1.00 93.94 89 SER A O 1
ATOM 670 N N . GLU A 1 90 ? 14.662 5.925 -7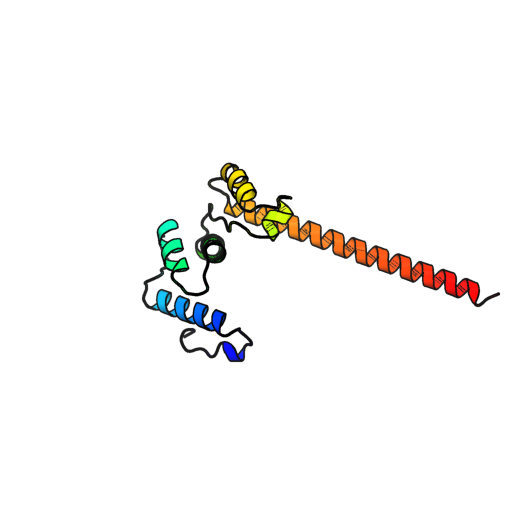.221 1.00 94.12 90 GLU A N 1
ATOM 671 C CA . GLU A 1 90 ? 15.145 5.267 -8.435 1.00 94.12 90 GLU A CA 1
ATOM 672 C C . GLU A 1 90 ? 14.085 4.331 -9.019 1.00 94.12 90 GLU A C 1
ATOM 674 O O . GLU A 1 90 ? 13.845 4.328 -10.228 1.00 94.12 90 GLU A O 1
ATOM 679 N N . LEU A 1 91 ? 13.388 3.598 -8.148 1.00 94.62 91 LEU A N 1
ATOM 680 C CA . LEU A 1 91 ? 12.275 2.749 -8.546 1.00 94.62 91 LEU A CA 1
ATOM 681 C C . LEU A 1 91 ? 11.131 3.563 -9.177 1.00 94.62 91 LEU A C 1
ATOM 683 O O . LEU A 1 91 ? 10.615 3.147 -10.212 1.00 94.62 91 LEU A O 1
ATOM 687 N N . SER A 1 92 ? 10.781 4.729 -8.623 1.00 93.94 92 SER A N 1
ATOM 688 C CA . SER A 1 92 ? 9.802 5.643 -9.233 1.00 93.94 92 SER A CA 1
ATOM 689 C C . SER A 1 92 ? 10.246 6.147 -10.603 1.00 93.94 92 SER A C 1
ATOM 691 O O . SER A 1 92 ? 9.467 6.108 -11.544 1.00 93.94 92 SER A O 1
ATOM 693 N N . LYS A 1 93 ? 11.505 6.576 -10.763 1.00 95.56 93 LYS A N 1
ATOM 694 C CA . LYS A 1 93 ? 12.006 7.031 -12.074 1.00 95.56 93 LYS A CA 1
ATOM 695 C C . LYS A 1 93 ? 11.939 5.922 -13.121 1.00 95.56 93 LYS A C 1
ATOM 697 O O . LYS A 1 93 ? 11.542 6.161 -14.255 1.00 95.56 93 LYS A O 1
ATOM 702 N N . ARG A 1 94 ? 12.317 4.700 -12.738 1.00 94.12 94 ARG A N 1
ATOM 703 C CA . ARG A 1 94 ? 12.281 3.540 -13.632 1.00 94.12 94 ARG A CA 1
ATOM 704 C C . ARG A 1 94 ? 10.854 3.135 -13.997 1.00 94.12 94 ARG A C 1
ATOM 706 O O . ARG A 1 94 ? 10.635 2.679 -15.118 1.00 94.12 94 ARG A O 1
ATOM 713 N N . SER A 1 95 ? 9.906 3.283 -13.072 1.00 96.19 95 SER A N 1
ATOM 714 C CA . SER A 1 95 ? 8.524 2.858 -13.291 1.00 96.19 95 SER A CA 1
ATOM 715 C C . SER A 1 95 ? 7.758 3.740 -14.273 1.00 96.19 95 SER A C 1
ATOM 717 O O . SER A 1 95 ? 6.779 3.269 -14.848 1.00 96.19 95 SER A O 1
ATOM 719 N N . GLU A 1 96 ? 8.225 4.961 -14.554 1.00 97.25 96 GLU A N 1
ATOM 720 C CA . GLU A 1 96 ? 7.630 5.821 -15.586 1.00 97.25 96 GLU A CA 1
ATOM 721 C C . GLU A 1 96 ? 7.626 5.158 -16.975 1.00 97.25 96 GLU A C 1
ATOM 723 O O . GLU A 1 96 ? 6.675 5.326 -17.733 1.00 97.25 96 GLU A O 1
ATOM 728 N N . ALA A 1 97 ? 8.613 4.308 -17.282 1.00 97.38 97 ALA A N 1
ATOM 729 C CA . ALA A 1 97 ? 8.651 3.551 -18.536 1.00 97.38 97 ALA A CA 1
ATOM 730 C C . ALA A 1 97 ? 7.569 2.454 -18.639 1.00 97.38 97 ALA A C 1
ATOM 732 O O . ALA A 1 97 ? 7.390 1.873 -19.707 1.00 97.38 97 ALA A O 1
ATOM 733 N N . TRP A 1 98 ? 6.874 2.128 -17.544 1.00 96.88 98 TRP A N 1
ATOM 734 C CA . TRP A 1 98 ? 5.826 1.098 -17.518 1.00 96.88 98 TRP A CA 1
ATOM 735 C C . TRP A 1 98 ? 4.421 1.675 -17.632 1.00 96.88 98 TRP A C 1
ATOM 737 O O . TRP A 1 98 ? 3.456 0.913 -17.635 1.00 96.88 98 TRP A O 1
ATOM 747 N N . ARG A 1 99 ? 4.274 3.000 -17.692 1.00 97.44 99 ARG A N 1
ATOM 748 C CA . ARG A 1 99 ? 2.959 3.630 -17.810 1.00 97.44 99 ARG A CA 1
ATOM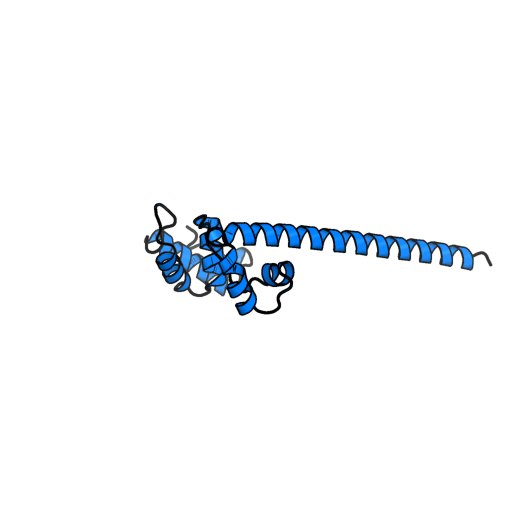 749 C C . ARG A 1 99 ? 2.306 3.285 -19.154 1.00 97.44 99 ARG A C 1
ATOM 751 O O . ARG A 1 99 ? 3.013 3.163 -20.154 1.00 97.44 99 ARG A O 1
ATOM 758 N N . PRO A 1 100 ? 0.970 3.132 -19.196 1.00 96.69 100 PRO A N 1
ATOM 759 C CA . PRO A 1 100 ? 0.009 3.259 -18.089 1.00 96.69 100 PRO A CA 1
ATOM 760 C C . PRO A 1 100 ? -0.250 1.935 -17.330 1.00 96.69 100 PRO A C 1
ATOM 762 O O . PRO A 1 100 ? -1.311 1.755 -16.745 1.00 96.69 100 PRO A O 1
ATOM 765 N N . TRP A 1 101 ? 0.681 0.977 -17.368 1.00 97.94 101 TRP A N 1
ATOM 766 C CA . TRP A 1 101 ? 0.499 -0.400 -16.884 1.00 97.94 101 TRP A CA 1
ATOM 767 C C . TRP A 1 101 ? 1.399 -0.752 -15.690 1.00 97.94 101 TRP A C 1
ATOM 769 O O . TRP A 1 101 ? 1.804 -1.909 -15.518 1.00 97.94 101 TRP A O 1
ATOM 779 N N . ARG A 1 102 ? 1.736 0.230 -14.844 1.00 97.56 102 ARG A N 1
ATOM 780 C CA . ARG A 1 102 ? 2.641 0.020 -13.700 1.00 97.56 102 ARG A CA 1
ATOM 781 C C . ARG A 1 102 ? 2.170 -1.089 -12.759 1.00 97.56 102 ARG A C 1
ATOM 783 O O . ARG A 1 102 ? 3.010 -1.865 -12.302 1.00 97.56 102 ARG A O 1
ATOM 790 N N . ALA A 1 103 ? 0.864 -1.246 -12.537 1.00 97.69 103 ALA A N 1
ATOM 791 C CA . ALA A 1 103 ? 0.329 -2.306 -11.681 1.00 97.69 103 ALA A CA 1
ATOM 792 C C . ALA A 1 103 ? 0.681 -3.710 -12.202 1.00 97.69 103 ALA A C 1
ATOM 794 O O . ALA A 1 103 ? 1.006 -4.613 -11.428 1.00 97.69 103 ALA A O 1
ATOM 795 N N . TYR A 1 104 ? 0.688 -3.900 -13.523 1.00 97.69 104 TYR A N 1
ATOM 796 C CA . TYR A 1 104 ? 1.061 -5.175 -14.139 1.00 97.69 104 TYR A CA 1
ATOM 797 C C . TYR A 1 104 ? 2.556 -5.460 -13.982 1.00 97.69 104 TYR A C 1
ATOM 799 O O . TYR A 1 104 ? 2.937 -6.583 -13.643 1.00 97.69 104 TYR A O 1
ATOM 807 N N . ALA A 1 105 ? 3.405 -4.442 -14.151 1.00 96.69 105 ALA A N 1
ATOM 808 C CA . ALA A 1 105 ? 4.839 -4.565 -13.899 1.00 96.69 105 ALA A CA 1
ATOM 809 C C . ALA A 1 105 ? 5.126 -4.943 -12.434 1.00 96.69 105 ALA A C 1
ATOM 811 O O . ALA A 1 105 ? 5.935 -5.833 -12.170 1.00 96.69 105 ALA A O 1
ATOM 812 N N . VAL A 1 106 ? 4.410 -4.332 -11.484 1.00 97.06 106 VAL A N 1
ATOM 813 C CA . VAL A 1 106 ? 4.477 -4.659 -10.049 1.00 97.06 106 VAL A CA 1
ATOM 814 C C . VAL A 1 106 ? 4.134 -6.129 -9.799 1.00 97.06 106 VAL A C 1
ATOM 816 O O . VAL A 1 106 ? 4.925 -6.852 -9.189 1.00 97.06 106 VAL A O 1
ATOM 819 N N . MET A 1 107 ? 2.998 -6.606 -10.319 1.00 96.31 107 MET A N 1
ATOM 820 C CA . MET A 1 107 ? 2.579 -8.006 -10.162 1.00 96.31 107 MET A CA 1
ATOM 821 C C . MET A 1 107 ? 3.592 -8.986 -10.766 1.00 96.31 107 MET A C 1
ATOM 823 O O . MET A 1 107 ? 3.889 -10.027 -10.171 1.00 96.31 107 MET A O 1
ATOM 827 N N . TYR A 1 108 ? 4.159 -8.644 -11.924 1.00 95.56 108 TYR A N 1
ATOM 828 C CA . TYR A 1 108 ? 5.199 -9.436 -12.570 1.00 95.56 108 TYR A CA 1
ATOM 829 C C . TYR A 1 108 ? 6.473 -9.517 -11.716 1.00 95.56 108 TYR A C 1
ATOM 831 O O . TYR A 1 108 ? 6.976 -10.614 -11.457 1.00 95.56 108 TYR A O 1
ATOM 839 N N . LEU A 1 109 ? 6.957 -8.382 -11.205 1.00 94.50 109 LEU A N 1
ATOM 840 C CA . LEU A 1 109 ? 8.148 -8.312 -10.354 1.00 94.50 109 LEU A CA 1
ATOM 841 C C . LEU A 1 109 ? 7.976 -9.100 -9.050 1.00 94.50 109 LEU A C 1
ATOM 843 O O . LEU A 1 109 ? 8.878 -9.849 -8.668 1.00 94.50 109 LEU A O 1
ATOM 847 N N . TRP A 1 110 ? 6.813 -9.011 -8.401 1.00 94.88 110 TRP A N 1
ATOM 848 C CA . TRP A 1 110 ? 6.506 -9.828 -7.224 1.00 94.88 110 TRP A CA 1
ATOM 849 C C . TRP A 1 110 ? 6.510 -11.327 -7.531 1.00 94.88 110 TRP A C 1
ATOM 851 O O . TRP A 1 110 ? 7.092 -12.106 -6.775 1.00 94.88 110 TRP A O 1
ATOM 861 N N . SER A 1 111 ? 5.920 -11.737 -8.658 1.00 93.88 111 SER A N 1
ATOM 862 C CA . SER A 1 111 ? 5.915 -13.139 -9.093 1.00 93.88 111 SER A CA 1
ATOM 863 C C . SER A 1 111 ? 7.334 -13.663 -9.335 1.00 93.88 111 SER A C 1
ATOM 865 O O . SER A 1 111 ? 7.694 -14.748 -8.868 1.00 93.88 111 SER A O 1
ATOM 867 N N . MET A 1 112 ? 8.182 -12.873 -10.000 1.00 90.50 112 MET A N 1
ATOM 868 C CA . MET A 1 112 ? 9.594 -13.214 -10.191 1.00 90.50 112 MET A CA 1
ATOM 869 C C . MET A 1 112 ? 10.350 -13.312 -8.863 1.00 90.50 112 MET A C 1
ATOM 871 O O . MET A 1 112 ? 11.110 -14.259 -8.654 1.00 90.50 112 MET A O 1
ATOM 875 N N . HIS A 1 113 ? 10.139 -12.358 -7.953 1.00 89.62 113 HIS A N 1
ATOM 876 C CA . HIS A 1 113 ? 10.799 -12.345 -6.650 1.00 89.62 113 HIS A CA 1
ATOM 877 C C . HIS A 1 113 ? 10.437 -13.578 -5.813 1.00 89.62 113 HIS A C 1
ATOM 879 O O . HIS A 1 113 ? 11.329 -14.245 -5.285 1.00 89.62 113 HIS A O 1
ATOM 885 N N . ALA A 1 114 ? 9.152 -13.940 -5.768 1.00 87.06 114 ALA A N 1
ATOM 886 C CA . ALA A 1 114 ? 8.674 -15.127 -5.063 1.00 87.06 114 ALA A CA 1
ATOM 887 C C . ALA A 1 114 ? 9.298 -16.422 -5.616 1.00 87.06 114 ALA A C 1
ATOM 889 O O . ALA A 1 114 ? 9.783 -17.256 -4.846 1.00 87.06 114 ALA A O 1
ATOM 890 N N . LYS A 1 115 ? 9.368 -16.570 -6.949 1.00 84.56 115 LYS A N 1
ATOM 891 C CA . LYS A 1 115 ? 10.011 -17.726 -7.606 1.00 84.56 115 LYS A CA 1
ATOM 892 C C . LYS A 1 115 ? 11.500 -17.827 -7.265 1.00 84.56 115 LYS A C 1
ATOM 894 O O . LYS A 1 115 ? 11.992 -18.911 -6.948 1.00 84.56 115 LYS A O 1
ATOM 899 N N . ASN A 1 116 ? 12.208 -16.699 -7.272 1.00 79.88 116 ASN A N 1
ATOM 900 C CA . ASN A 1 116 ? 13.632 -16.648 -6.941 1.00 79.88 116 ASN A CA 1
ATOM 901 C C . ASN A 1 116 ? 13.900 -16.985 -5.464 1.00 79.88 116 ASN A C 1
ATOM 903 O O . ASN A 1 116 ? 14.886 -17.656 -5.154 1.00 79.88 116 ASN A O 1
ATOM 907 N N . GLY A 1 117 ? 13.019 -16.559 -4.552 1.00 76.06 117 GLY A N 1
ATOM 908 C CA . GLY A 1 117 ? 13.078 -16.926 -3.135 1.00 76.06 117 GLY A CA 1
ATOM 909 C C . GLY A 1 117 ? 12.879 -18.428 -2.912 1.00 76.06 117 GLY A C 1
ATOM 910 O O . GLY A 1 117 ? 13.696 -19.066 -2.246 1.00 76.06 117 GLY A O 1
ATOM 911 N N . ALA A 1 118 ? 11.859 -19.017 -3.545 1.00 69.25 118 ALA A N 1
ATOM 912 C CA . ALA A 1 118 ? 11.580 -20.452 -3.460 1.00 69.25 118 ALA A CA 1
ATOM 913 C C . ALA A 1 118 ? 12.752 -21.317 -3.970 1.00 69.25 118 ALA A C 1
ATOM 915 O O . ALA A 1 118 ? 13.094 -22.331 -3.357 1.00 69.25 118 ALA A O 1
ATOM 916 N N . GLY A 1 119 ? 13.422 -20.890 -5.048 1.00 67.88 119 GLY A N 1
ATOM 917 C CA . GLY A 1 119 ? 14.613 -21.567 -5.571 1.00 67.88 119 GLY A CA 1
ATOM 918 C C . GLY A 1 119 ? 15.783 -21.594 -4.579 1.00 67.88 119 GLY A C 1
ATOM 919 O O . GLY A 1 119 ? 16.425 -22.632 -4.408 1.00 67.88 119 GLY A O 1
ATOM 920 N N . LYS A 1 120 ? 16.024 -20.487 -3.864 1.00 70.19 120 LYS A N 1
ATOM 921 C CA . LYS A 1 120 ? 17.095 -20.392 -2.855 1.00 70.19 120 LYS A CA 1
ATOM 922 C C . LYS A 1 120 ? 16.834 -21.273 -1.632 1.00 70.19 120 LYS A C 1
ATOM 924 O O . LYS A 1 120 ? 17.753 -21.942 -1.166 1.00 70.19 120 LYS A O 1
ATOM 929 N N . VAL A 1 121 ? 15.592 -21.320 -1.143 1.00 74.44 121 VAL A N 1
ATOM 930 C CA . VAL A 1 121 ? 15.209 -22.181 -0.005 1.00 74.44 121 VAL A CA 1
ATOM 931 C C . VAL A 1 121 ? 15.390 -23.663 -0.357 1.00 74.44 121 VAL A C 1
ATOM 933 O O . VAL A 1 121 ? 15.942 -24.437 0.431 1.00 74.44 121 VAL A O 1
ATOM 936 N N . LYS A 1 122 ? 15.011 -24.059 -1.578 1.00 67.06 122 LYS A N 1
ATOM 937 C CA . LYS A 1 122 ? 15.192 -25.433 -2.068 1.00 67.06 122 LYS A CA 1
ATOM 938 C C . LYS A 1 122 ? 16.670 -25.809 -2.243 1.00 67.06 122 LYS A C 1
ATOM 940 O O . LYS A 1 122 ? 17.056 -26.936 -1.952 1.00 67.06 122 LYS A O 1
ATOM 945 N N . ALA A 1 123 ? 17.510 -24.875 -2.692 1.00 67.12 123 ALA A N 1
ATOM 946 C CA . ALA A 1 123 ? 18.949 -25.104 -2.817 1.00 67.12 123 ALA A CA 1
ATOM 947 C C . ALA A 1 123 ? 19.634 -25.261 -1.448 1.00 67.12 123 ALA A C 1
ATOM 949 O O . ALA A 1 123 ? 20.440 -26.172 -1.272 1.00 67.12 123 ALA A O 1
ATOM 950 N N . ARG A 1 124 ? 19.277 -24.415 -0.472 1.00 70.56 124 ARG A N 1
ATOM 951 C CA . ARG A 1 124 ? 19.845 -24.445 0.883 1.00 70.56 124 ARG A CA 1
ATOM 952 C C . ARG A 1 124 ? 19.501 -25.733 1.635 1.00 70.56 124 ARG A C 1
ATOM 954 O O . ARG A 1 124 ? 20.409 -26.393 2.124 1.00 70.56 124 ARG A O 1
ATOM 961 N N . SER A 1 125 ? 18.231 -26.140 1.628 1.00 71.06 125 SER A N 1
ATOM 962 C CA . SER A 1 125 ? 17.797 -27.409 2.241 1.00 71.06 125 SER A CA 1
ATOM 963 C C . SER A 1 125 ? 18.482 -28.634 1.617 1.00 71.06 125 SER A C 1
ATOM 965 O O . SER A 1 125 ? 18.863 -29.564 2.325 1.00 71.06 125 SER A O 1
ATOM 967 N N . ARG A 1 126 ? 18.722 -28.625 0.296 1.00 73.75 126 ARG A N 1
ATOM 968 C CA . ARG A 1 126 ? 19.472 -29.694 -0.386 1.00 73.75 126 ARG A CA 1
ATOM 969 C C . ARG A 1 126 ? 20.942 -29.738 0.048 1.00 73.75 126 ARG A C 1
ATOM 971 O O . ARG A 1 126 ? 21.471 -30.828 0.248 1.00 73.75 126 ARG A O 1
ATOM 978 N N . MET A 1 127 ? 21.580 -28.581 0.221 1.00 65.38 127 MET A N 1
ATOM 979 C CA . MET A 1 127 ? 22.968 -28.473 0.691 1.00 65.38 127 MET A CA 1
ATOM 980 C C . MET A 1 127 ? 23.119 -28.935 2.148 1.00 65.38 127 MET A C 1
ATOM 982 O O . MET A 1 127 ? 24.017 -29.716 2.448 1.00 65.38 127 MET A O 1
ATOM 986 N N . GLU A 1 128 ? 22.196 -28.529 3.025 1.00 70.88 128 GLU A N 1
ATOM 987 C CA . GLU A 1 128 ? 22.146 -28.963 4.429 1.00 70.88 128 GLU A CA 1
ATOM 988 C C . GLU A 1 128 ? 21.966 -30.492 4.524 1.00 70.88 128 GLU A C 1
ATOM 990 O O . GLU A 1 128 ? 22.709 -31.152 5.248 1.00 70.88 128 GLU A O 1
ATOM 995 N N . SER A 1 129 ? 21.100 -31.081 3.686 1.00 69.62 129 SER A N 1
ATOM 996 C CA . SER A 1 129 ? 20.906 -32.540 3.632 1.00 69.62 129 SER A CA 1
ATOM 997 C C . SER A 1 129 ? 22.117 -33.324 3.101 1.00 69.62 129 SER A C 1
ATOM 999 O O . SER A 1 129 ? 22.317 -34.479 3.475 1.00 69.62 129 SER A O 1
ATOM 1001 N N . HIS A 1 130 ? 22.929 -32.724 2.221 1.00 71.25 130 HIS A N 1
ATOM 1002 C CA . HIS A 1 130 ? 24.153 -33.351 1.714 1.00 71.25 130 HIS A CA 1
ATOM 1003 C C . HIS A 1 130 ? 25.251 -33.332 2.782 1.00 71.25 130 HIS A C 1
ATOM 1005 O O . HIS A 1 130 ? 25.877 -34.357 3.035 1.00 71.25 130 HIS A O 1
ATOM 1011 N N . HIS A 1 131 ? 25.413 -32.195 3.467 1.00 69.00 131 HIS A N 1
ATOM 1012 C CA . HIS A 1 131 ? 26.381 -32.026 4.553 1.00 69.00 131 HIS A CA 1
ATOM 1013 C C . HIS A 1 131 ? 26.095 -32.950 5.742 1.00 69.00 131 HIS A C 1
ATOM 1015 O O . HIS A 1 131 ? 27.012 -33.488 6.359 1.00 69.00 131 HIS A O 1
ATOM 1021 N N . GLU A 1 132 ? 24.818 -33.180 6.055 1.00 66.00 132 GLU A N 1
ATOM 1022 C CA . GLU A 1 132 ? 24.411 -34.098 7.122 1.00 66.00 132 GLU A CA 1
ATOM 1023 C C . GLU A 1 132 ? 24.689 -35.568 6.768 1.00 66.00 132 GLU A C 1
ATOM 1025 O O . GLU A 1 132 ? 25.210 -36.318 7.596 1.00 66.00 132 GLU A O 1
ATOM 1030 N N . LYS A 1 133 ? 24.448 -35.970 5.512 1.00 66.81 133 LYS A N 1
ATOM 1031 C CA . LYS A 1 133 ? 24.794 -37.315 5.017 1.00 66.81 133 LYS A CA 1
ATOM 1032 C C . LYS A 1 133 ? 26.302 -37.564 5.000 1.00 66.81 133 LYS A C 1
ATOM 1034 O O . LYS A 1 133 ? 26.744 -38.656 5.349 1.00 66.81 133 LYS A O 1
ATOM 1039 N N . GLU A 1 134 ? 27.086 -36.559 4.632 1.00 64.62 134 GLU A N 1
ATOM 1040 C CA . GLU A 1 134 ? 28.547 -36.644 4.564 1.00 64.62 134 GLU A CA 1
ATOM 1041 C C . GLU A 1 134 ? 29.177 -36.726 5.967 1.00 64.62 134 GLU A C 1
ATOM 1043 O O . GLU A 1 134 ? 30.048 -37.562 6.215 1.00 64.62 134 GLU A O 1
ATOM 1048 N N . LYS A 1 135 ? 28.645 -35.968 6.939 1.00 66.25 135 LYS A N 1
ATOM 1049 C CA . LYS A 1 135 ? 29.013 -36.102 8.360 1.00 66.25 135 LYS A CA 1
ATOM 1050 C C . LYS A 1 135 ? 28.635 -37.463 8.949 1.00 66.25 135 LYS A C 1
ATOM 1052 O O . LYS A 1 135 ? 29.428 -38.037 9.696 1.00 66.25 135 LYS A O 1
ATOM 1057 N N . ALA A 1 136 ? 27.457 -37.995 8.617 1.00 62.34 136 ALA A N 1
ATOM 1058 C CA . ALA A 1 136 ? 27.028 -39.319 9.072 1.00 62.34 136 ALA A CA 1
ATOM 1059 C C . ALA A 1 136 ? 27.917 -40.443 8.504 1.00 62.34 136 ALA A C 1
ATOM 1061 O O . ALA A 1 136 ? 28.278 -41.373 9.230 1.00 62.34 136 ALA A O 1
ATOM 1062 N N . ALA A 1 137 ? 28.331 -40.332 7.237 1.00 64.75 137 ALA A N 1
ATOM 1063 C CA . ALA A 1 137 ? 29.246 -41.278 6.599 1.00 64.75 137 ALA A CA 1
ATOM 1064 C C . ALA A 1 137 ? 30.657 -41.239 7.218 1.00 64.75 137 ALA A C 1
ATOM 1066 O O . ALA A 1 137 ? 31.219 -42.293 7.524 1.00 64.75 137 ALA A O 1
ATOM 1067 N N . GLY A 1 138 ? 31.192 -40.041 7.484 1.00 61.50 138 GLY A N 1
ATOM 1068 C CA . GLY A 1 138 ? 32.495 -39.874 8.137 1.00 61.50 138 GLY A CA 1
ATOM 1069 C C . GLY A 1 138 ? 32.524 -40.372 9.588 1.00 61.50 138 GLY A C 1
ATOM 1070 O O . GLY A 1 138 ? 33.522 -40.938 10.032 1.00 61.50 138 GLY A O 1
ATOM 1071 N N . ASN A 1 139 ? 31.418 -40.237 10.329 1.00 60.78 139 ASN A N 1
ATOM 1072 C CA . ASN A 1 139 ? 31.326 -40.745 11.702 1.00 60.78 139 ASN A CA 1
ATOM 1073 C C . ASN A 1 139 ? 31.236 -42.285 11.753 1.00 60.78 139 ASN A C 1
ATOM 1075 O O . ASN A 1 139 ? 31.819 -42.917 12.630 1.00 60.78 139 ASN A O 1
ATOM 1079 N N . CYS A 1 140 ? 30.572 -42.907 10.771 1.00 55.62 140 CYS A N 1
ATOM 1080 C CA . CYS A 1 140 ? 30.476 -44.367 10.656 1.00 55.62 140 CYS A CA 1
ATOM 1081 C C . CYS A 1 140 ? 31.832 -45.030 10.340 1.00 55.62 140 CYS A C 1
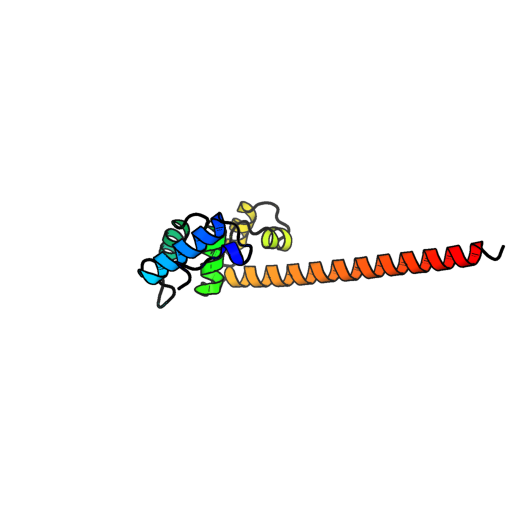ATOM 1083 O O . CYS A 1 140 ? 32.102 -46.140 10.796 1.00 55.62 140 CYS A O 1
ATOM 1085 N N . GLN A 1 141 ? 32.711 -44.342 9.604 1.00 57.97 141 GLN A N 1
ATOM 1086 C CA . GLN A 1 141 ? 34.071 -44.818 9.322 1.00 57.97 141 GLN A CA 1
ATOM 1087 C C . GLN A 1 141 ? 35.008 -44.710 10.535 1.00 57.97 141 GLN A C 1
ATOM 1089 O O . GLN A 1 141 ? 35.915 -45.524 10.671 1.00 57.97 141 GLN A O 1
ATOM 1094 N N . ARG A 1 142 ? 34.771 -43.757 11.445 1.00 55.41 142 ARG A N 1
ATOM 1095 C CA . ARG A 1 142 ? 35.619 -43.530 12.628 1.00 55.41 142 ARG A CA 1
ATOM 1096 C C . ARG A 1 142 ? 35.349 -44.494 13.789 1.00 55.41 142 ARG A C 1
ATOM 1098 O O . ARG A 1 142 ? 36.222 -44.681 14.622 1.00 55.41 142 ARG A O 1
ATOM 1105 N N . LEU A 1 143 ? 34.166 -45.108 13.840 1.00 55.81 143 LEU A N 1
ATOM 1106 C CA . LEU A 1 143 ? 33.765 -46.060 14.890 1.00 55.81 143 LEU A CA 1
ATOM 1107 C C . LEU A 1 143 ? 34.148 -47.522 14.584 1.00 55.81 143 LEU A C 1
ATOM 1109 O O . LEU A 1 143 ? 33.848 -48.409 15.378 1.00 55.81 143 LEU A O 1
ATOM 1113 N N . LYS A 1 144 ? 34.773 -47.783 13.429 1.00 53.50 144 LYS A N 1
ATOM 1114 C CA . LYS A 1 144 ? 35.219 -49.119 12.991 1.00 53.50 144 LYS A CA 1
ATOM 1115 C C . LYS A 1 144 ? 36.749 -49.287 12.988 1.00 53.50 144 LYS A C 1
ATOM 1117 O O . LYS A 1 144 ? 37.230 -50.250 12.396 1.00 53.50 144 LYS A O 1
ATOM 1122 N N . GLY A 1 145 ? 37.487 -48.348 13.586 1.00 44.44 145 GLY A N 1
ATOM 1123 C CA . GLY A 1 145 ? 38.951 -48.360 13.700 1.00 44.44 145 GLY A CA 1
ATOM 1124 C C . GLY A 1 145 ? 39.417 -48.510 15.137 1.00 44.44 145 GLY A C 1
ATOM 1125 O O . GLY A 1 145 ? 38.675 -48.049 16.033 1.00 44.44 145 GLY A O 1
#